Protein AF-A0A1I2YQM6-F1 (afdb_monomer_lite)

Secondary structure (DSSP, 8-state):
-EEEE-TTS-EEEEEEE-SSS-EEEEEEE-SS---BGGGGS-HHHHHTTEEEEEEEEE-TT--EEEEEEETTT--EEEEEE-PPPPHHHHHTTS--

pLDDT: mean 86.1, std 14.26, range [47.06, 97.81]

Sequence (96 aa):
MVGGINEAGLAVGGGNYSPGGASWHAVLWDGTRLPDLNSLLDASVANAGWVLTGANGINDKGWIVGNAYNSISHVEHAFLMTPVPEPETYALLLPG

Structure (mmCIF, N/CA/C/O backbone):
data_AF-A0A1I2YQM6-F1
#
_entry.id   AF-A0A1I2YQM6-F1
#
loop_
_atom_site.group_PDB
_atom_site.id
_atom_site.type_symbol
_atom_site.label_atom_id
_atom_site.label_alt_id
_atom_site.label_comp_id
_atom_site.label_asym_id
_atom_site.label_entity_id
_atom_site.label_seq_id
_atom_site.pdbx_PDB_ins_code
_atom_site.Cartn_x
_atom_site.Cartn_y
_atom_site.Cartn_z
_atom_site.occupancy
_atom_site.B_iso_or_equiv
_atom_site.auth_seq_id
_atom_site.auth_comp_id
_atom_site.auth_asym_id
_atom_site.auth_atom_id
_atom_site.pdbx_PDB_model_num
ATOM 1 N N . MET A 1 1 ? -6.470 10.987 -4.322 1.00 65.75 1 MET A N 1
ATOM 2 C CA . MET A 1 1 ? -7.772 10.329 -4.571 1.00 65.75 1 MET A CA 1
ATOM 3 C C . MET A 1 1 ? -8.115 9.429 -3.397 1.00 65.75 1 MET A C 1
ATOM 5 O O . MET A 1 1 ? -7.187 8.893 -2.805 1.00 65.75 1 MET A O 1
ATOM 9 N N . VAL A 1 2 ? -9.397 9.273 -3.063 1.00 75.19 2 VAL A N 1
ATOM 10 C CA . VAL A 1 2 ? -9.861 8.333 -2.025 1.00 75.19 2 VAL A CA 1
ATOM 11 C C . VAL A 1 2 ? -10.229 7.013 -2.705 1.00 75.19 2 VAL A C 1
ATOM 13 O O . VAL A 1 2 ? -10.965 7.032 -3.687 1.00 75.19 2 VAL A O 1
ATOM 16 N N . GLY A 1 3 ? -9.680 5.902 -2.217 1.00 83.56 3 GLY A N 1
ATOM 17 C CA . GLY A 1 3 ? -9.924 4.546 -2.718 1.00 83.56 3 GLY A CA 1
ATOM 18 C C . GLY A 1 3 ? -10.939 3.759 -1.885 1.00 83.56 3 GLY A C 1
ATOM 19 O O . GLY A 1 3 ? -11.673 2.948 -2.430 1.00 83.56 3 GLY A O 1
ATOM 20 N N . GLY A 1 4 ? -11.047 4.019 -0.579 1.00 94.50 4 GLY A N 1
ATOM 21 C CA . GLY A 1 4 ? -12.038 3.360 0.278 1.00 94.50 4 GLY A CA 1
ATOM 22 C C . GLY A 1 4 ? -11.970 3.816 1.731 1.00 94.50 4 GLY A C 1
ATOM 23 O O . GLY A 1 4 ? -11.041 4.526 2.107 1.00 94.50 4 GLY A O 1
ATOM 24 N N . ILE A 1 5 ? -12.947 3.401 2.534 1.00 96.38 5 ILE A N 1
ATOM 25 C CA . ILE A 1 5 ? -13.006 3.612 3.986 1.00 96.38 5 ILE A CA 1
ATOM 26 C C . ILE A 1 5 ? -13.604 2.367 4.651 1.00 96.38 5 ILE A C 1
ATOM 28 O O . ILE A 1 5 ? -14.449 1.715 4.038 1.00 96.38 5 ILE A O 1
ATOM 32 N N . ASN A 1 6 ? -13.157 2.021 5.858 1.00 95.31 6 ASN A N 1
ATOM 33 C CA . ASN A 1 6 ? -13.723 0.922 6.650 1.00 95.31 6 ASN A CA 1
ATOM 34 C C . ASN A 1 6 ? -14.553 1.426 7.848 1.00 95.31 6 ASN A C 1
ATOM 36 O O . ASN A 1 6 ? -14.550 2.620 8.155 1.00 95.31 6 ASN A O 1
ATOM 40 N N . GLU A 1 7 ? -15.229 0.518 8.557 1.00 96.69 7 GLU A N 1
ATOM 41 C CA . GLU A 1 7 ? -16.096 0.851 9.706 1.00 96.69 7 GLU A CA 1
ATOM 42 C C . GLU A 1 7 ? -15.345 1.487 10.893 1.00 96.69 7 GLU A C 1
ATOM 44 O O . GLU A 1 7 ? -15.943 2.171 11.720 1.00 96.69 7 GLU A O 1
ATOM 49 N N . ALA A 1 8 ? -14.020 1.322 10.971 1.00 94.00 8 ALA A N 1
ATOM 50 C CA . ALA A 1 8 ? -13.184 1.994 11.971 1.00 94.00 8 ALA A CA 1
ATOM 51 C C . ALA A 1 8 ? -12.858 3.457 11.602 1.00 94.00 8 ALA A C 1
ATOM 53 O O . ALA A 1 8 ? -12.143 4.133 12.340 1.00 94.00 8 ALA A O 1
ATOM 54 N N . GLY A 1 9 ? -13.351 3.947 10.459 1.00 93.88 9 GLY A N 1
ATOM 55 C CA . GLY A 1 9 ? -13.077 5.289 9.950 1.00 93.88 9 GLY A CA 1
ATOM 56 C C . GLY A 1 9 ? -11.716 5.429 9.264 1.00 93.88 9 GLY A C 1
ATOM 57 O O . GLY A 1 9 ? -11.317 6.546 8.939 1.00 93.88 9 GLY A O 1
ATOM 58 N N . LEU A 1 10 ? -11.007 4.321 9.016 1.00 94.00 10 LEU A N 1
ATOM 59 C CA . LEU A 1 10 ? -9.735 4.341 8.302 1.00 94.00 10 LEU A CA 1
ATOM 60 C C . LEU A 1 10 ? -9.990 4.455 6.803 1.00 94.00 10 LEU A C 1
ATOM 62 O O . LEU A 1 10 ? -10.624 3.577 6.215 1.00 94.00 10 LEU A O 1
ATOM 66 N N . ALA A 1 11 ? -9.470 5.507 6.178 1.00 95.25 11 ALA A N 1
ATOM 67 C CA . ALA A 1 11 ? -9.597 5.727 4.743 1.00 95.25 11 ALA A CA 1
ATOM 68 C C . ALA A 1 11 ? -8.276 5.466 4.019 1.00 95.25 11 ALA A C 1
ATOM 70 O O . ALA A 1 11 ? -7.207 5.784 4.525 1.00 95.25 11 ALA A O 1
ATOM 71 N N . VAL A 1 12 ? -8.336 4.932 2.804 1.00 95.62 12 VAL A N 1
ATOM 72 C CA . VAL A 1 12 ? -7.161 4.701 1.955 1.00 95.62 12 VAL A CA 1
ATOM 73 C C . VAL A 1 12 ? -7.272 5.457 0.644 1.00 95.62 12 VAL A C 1
ATOM 75 O O . VAL A 1 12 ? -8.363 5.849 0.220 1.00 95.62 12 VAL A O 1
ATOM 78 N N . GLY A 1 13 ? -6.144 5.650 -0.030 1.00 94.00 13 GLY A N 1
ATOM 79 C CA . GLY A 1 13 ? -6.130 6.303 -1.328 1.00 94.00 13 GLY A CA 1
ATOM 80 C C . GLY A 1 13 ? -4.750 6.423 -1.954 1.00 94.00 13 GLY A C 1
ATOM 81 O O . GLY A 1 13 ? -3.817 5.690 -1.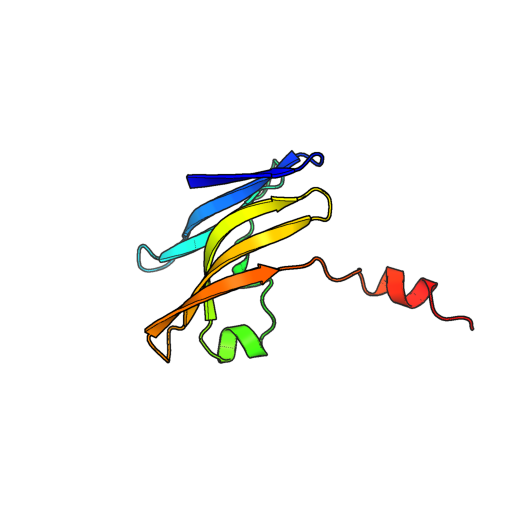626 1.00 94.00 13 GLY A O 1
ATOM 82 N N . GLY A 1 14 ? -4.636 7.380 -2.870 1.00 88.75 14 GLY A N 1
ATOM 83 C CA . GLY A 1 14 ? -3.373 7.802 -3.471 1.00 88.75 14 GLY A CA 1
ATOM 84 C C . GLY A 1 14 ? -3.156 9.299 -3.275 1.00 88.75 14 GLY A C 1
ATOM 85 O O . GLY A 1 14 ? -4.098 10.086 -3.432 1.00 88.75 14 GLY A O 1
ATOM 86 N N . GLY A 1 15 ? -1.937 9.699 -2.926 1.00 76.25 15 GLY A N 1
ATOM 87 C CA . GLY A 1 15 ? -1.553 11.096 -2.724 1.00 76.25 15 GLY A CA 1
ATOM 88 C C . GLY A 1 15 ? -0.216 11.424 -3.382 1.00 76.25 15 GLY A C 1
ATOM 89 O O . GLY A 1 15 ? 0.612 10.540 -3.587 1.00 76.25 15 GLY A O 1
ATOM 90 N N . ASN A 1 16 ? -0.002 12.704 -3.702 1.00 70.50 16 ASN A N 1
ATOM 91 C CA . ASN A 1 16 ? 1.325 13.179 -4.089 1.00 70.50 16 ASN A CA 1
ATOM 92 C C . ASN A 1 16 ? 2.232 13.115 -2.858 1.00 70.50 16 ASN A C 1
ATOM 94 O O . ASN A 1 16 ? 1.992 13.831 -1.884 1.00 70.50 16 ASN A O 1
ATOM 98 N N . TYR A 1 17 ? 3.267 12.288 -2.915 1.00 63.44 17 TYR A N 1
ATOM 99 C CA . TYR A 1 17 ? 4.312 12.225 -1.907 1.00 63.44 17 TYR A CA 1
ATOM 100 C C . TYR A 1 17 ? 5.610 12.754 -2.512 1.00 63.44 17 TYR A C 1
ATOM 102 O O . TYR A 1 17 ? 5.982 12.382 -3.627 1.00 63.44 17 TYR A O 1
ATOM 110 N N . SER A 1 18 ? 6.282 13.679 -1.821 1.00 52.97 18 SER A N 1
ATOM 111 C CA . SER A 1 18 ? 7.535 14.226 -2.331 1.00 52.97 18 SER A CA 1
ATOM 112 C C . SER A 1 18 ? 8.431 14.862 -1.277 1.00 52.97 18 SER A C 1
ATOM 114 O O . SER A 1 18 ? 8.041 15.834 -0.629 1.00 52.97 18 SER A O 1
ATOM 116 N N . PRO A 1 19 ? 9.698 14.431 -1.257 1.00 47.06 19 PRO A N 1
ATOM 117 C CA . PRO A 1 19 ? 10.816 15.356 -1.317 1.00 47.06 19 PRO A CA 1
ATOM 118 C C . PRO A 1 19 ? 11.628 15.093 -2.605 1.00 47.06 19 PRO A C 1
ATOM 120 O O . PRO A 1 19 ? 12.580 14.320 -2.585 1.00 47.06 19 PRO A O 1
ATOM 123 N N . GLY A 1 20 ? 11.251 15.710 -3.741 1.00 50.09 20 GLY A N 1
ATOM 124 C CA . GLY A 1 20 ? 12.072 15.749 -4.976 1.00 50.09 20 GLY A CA 1
ATOM 125 C C . GLY A 1 20 ? 11.368 15.560 -6.337 1.00 50.09 20 GLY A C 1
ATOM 126 O O . GLY A 1 20 ? 12.001 15.735 -7.372 1.00 50.09 20 GLY A O 1
ATOM 127 N N . GLY A 1 21 ? 10.075 15.234 -6.365 1.00 51.94 21 GLY A N 1
ATOM 128 C CA . GLY A 1 21 ? 9.236 15.063 -7.567 1.00 51.94 21 GLY A CA 1
ATOM 129 C C . GLY A 1 21 ? 7.845 14.473 -7.267 1.00 51.94 21 GLY A C 1
ATOM 130 O O . GLY A 1 21 ? 7.619 13.965 -6.172 1.00 51.94 21 GLY A O 1
ATOM 131 N N . ALA A 1 22 ? 6.893 14.555 -8.202 1.00 55.94 22 ALA A N 1
ATOM 132 C CA . ALA A 1 22 ? 5.541 14.019 -8.006 1.00 55.94 22 ALA A CA 1
ATOM 133 C C . ALA A 1 22 ? 5.526 12.481 -8.128 1.00 55.94 22 ALA A C 1
ATOM 135 O O . ALA A 1 22 ? 5.291 11.952 -9.212 1.00 55.94 22 ALA A O 1
ATOM 136 N N . SER A 1 23 ? 5.765 11.771 -7.023 1.00 70.44 23 SER A N 1
ATOM 137 C CA . SER A 1 23 ? 5.516 10.329 -6.927 1.00 70.44 23 SER A CA 1
ATOM 138 C C . SER A 1 23 ? 4.173 10.098 -6.242 1.00 70.44 23 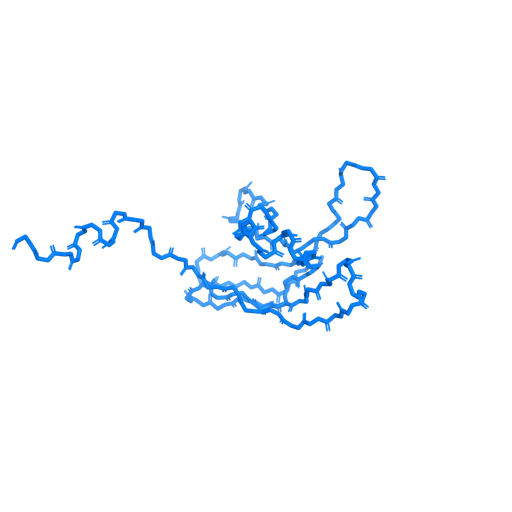SER A C 1
ATOM 140 O O . SER A 1 23 ? 3.927 10.584 -5.138 1.00 70.44 23 SER A O 1
ATOM 142 N N . TRP A 1 24 ? 3.271 9.385 -6.910 1.00 82.25 24 TRP A N 1
ATOM 143 C CA . TRP A 1 24 ? 1.997 8.980 -6.320 1.00 82.25 24 TRP A CA 1
ATOM 144 C C . TRP A 1 24 ? 2.218 7.775 -5.414 1.00 82.25 24 TRP A C 1
ATOM 146 O O . TRP A 1 24 ? 2.696 6.749 -5.889 1.00 82.25 24 TRP A O 1
ATOM 156 N N . HIS A 1 25 ? 1.920 7.919 -4.122 1.00 92.25 25 HIS A N 1
ATOM 157 C CA . HIS A 1 25 ? 2.076 6.859 -3.126 1.00 92.25 25 HIS A CA 1
ATOM 158 C C . HIS A 1 25 ? 0.718 6.449 -2.556 1.00 92.25 25 HIS A C 1
ATOM 160 O O . HIS A 1 25 ? -0.196 7.271 -2.411 1.00 92.25 25 HIS A O 1
ATOM 166 N N . ALA A 1 26 ? 0.600 5.167 -2.214 1.00 94.25 26 ALA A N 1
ATOM 167 C CA . ALA A 1 26 ? -0.530 4.639 -1.469 1.00 94.25 26 ALA A CA 1
ATOM 168 C C . ALA A 1 26 ? -0.497 5.160 -0.024 1.00 94.25 26 ALA A C 1
ATOM 170 O O . ALA A 1 26 ? 0.530 5.095 0.650 1.00 94.25 26 ALA A O 1
ATOM 171 N N . VAL A 1 27 ? -1.627 5.672 0.455 1.00 93.38 27 VAL A N 1
ATOM 172 C CA . VAL A 1 27 ? -1.732 6.300 1.779 1.00 93.38 27 VAL A CA 1
ATOM 173 C C . VAL A 1 27 ? -2.891 5.716 2.575 1.00 93.38 27 VAL A C 1
ATOM 175 O O . VAL A 1 27 ? -3.893 5.281 1.997 1.00 93.38 27 VAL A O 1
ATOM 178 N N . LEU A 1 28 ? -2.753 5.751 3.898 1.00 92.81 28 LEU A N 1
ATOM 179 C CA . LEU A 1 28 ? -3.797 5.453 4.876 1.00 92.81 28 LEU A CA 1
ATOM 180 C C . LEU A 1 28 ? -4.038 6.711 5.710 1.00 92.81 28 LEU A C 1
ATOM 182 O O . LEU A 1 28 ? -3.092 7.401 6.066 1.00 92.81 28 LEU A O 1
ATOM 186 N N . TRP A 1 29 ? -5.290 7.017 6.015 1.00 92.06 29 TRP A N 1
ATOM 187 C CA . TRP A 1 29 ? -5.699 8.139 6.846 1.00 92.06 29 TRP A CA 1
ATOM 188 C C . TRP A 1 29 ? -6.526 7.630 8.022 1.00 92.06 29 TRP A C 1
ATOM 190 O O . TRP A 1 29 ? -7.514 6.926 7.820 1.00 92.06 29 TRP A O 1
ATOM 200 N N . ASP A 1 30 ? -6.123 7.996 9.239 1.00 90.19 30 ASP A N 1
ATOM 201 C CA . ASP A 1 30 ? -6.771 7.565 10.490 1.00 90.19 30 ASP A CA 1
ATOM 202 C C . ASP A 1 30 ? -7.725 8.618 11.087 1.00 90.19 30 ASP A C 1
ATOM 204 O O . ASP A 1 30 ? -8.166 8.498 12.227 1.00 90.19 30 ASP A O 1
ATOM 208 N N . GLY A 1 31 ? -8.010 9.688 10.339 1.00 86.94 31 GLY A N 1
ATOM 209 C CA . GLY A 1 31 ? -8.731 10.863 10.834 1.00 86.94 31 GLY A CA 1
ATOM 210 C C . GLY A 1 31 ? -7.810 12.011 11.264 1.00 86.94 31 GLY A C 1
ATOM 211 O O . GLY A 1 31 ? -8.222 13.171 11.252 1.00 86.94 31 GLY A O 1
ATOM 212 N N . THR A 1 32 ? -6.549 11.720 11.594 1.00 89.38 32 THR A N 1
ATOM 213 C CA . THR A 1 32 ? -5.582 12.691 12.140 1.00 89.38 32 THR A CA 1
ATOM 214 C C . THR A 1 32 ? -4.233 12.690 11.424 1.00 89.38 32 THR A C 1
ATOM 216 O O . THR A 1 32 ? -3.630 13.748 11.239 1.00 89.38 32 THR A O 1
ATOM 219 N N . ARG A 1 33 ? -3.759 11.523 10.992 1.00 87.75 33 ARG A N 1
ATOM 220 C CA . ARG A 1 33 ? -2.464 11.289 10.348 1.00 87.75 33 ARG A CA 1
ATOM 221 C C . ARG A 1 33 ? -2.685 10.664 8.985 1.00 87.75 33 ARG A C 1
ATOM 223 O O . ARG A 1 33 ? -3.686 9.990 8.761 1.00 87.75 33 ARG A O 1
ATOM 230 N N . LEU A 1 34 ? -1.720 10.869 8.094 1.00 86.25 34 LEU A N 1
ATOM 231 C CA . LEU A 1 34 ? -1.735 10.332 6.736 1.00 86.25 34 LEU A CA 1
ATOM 232 C C . LEU A 1 34 ? -0.431 9.562 6.456 1.00 86.25 34 LEU A C 1
ATOM 234 O O . LEU A 1 34 ? 0.414 10.054 5.707 1.00 86.25 34 LEU A O 1
ATOM 238 N N . PRO A 1 35 ? -0.186 8.422 7.131 1.00 87.06 35 PRO A N 1
ATOM 239 C CA . PRO A 1 35 ? 0.987 7.597 6.862 1.00 87.06 35 PRO A CA 1
ATOM 240 C C . PRO A 1 35 ? 1.064 7.143 5.396 1.00 87.06 35 PRO A C 1
ATOM 242 O O . PRO A 1 35 ? 0.083 6.681 4.805 1.00 87.06 35 PRO A O 1
ATOM 245 N N . ASP A 1 36 ? 2.270 7.233 4.834 1.00 91.75 36 ASP A N 1
ATOM 246 C CA . ASP A 1 36 ? 2.634 6.573 3.581 1.00 91.75 36 ASP A CA 1
ATOM 247 C C . ASP A 1 36 ? 2.741 5.062 3.824 1.00 91.75 36 ASP A C 1
ATOM 249 O O . ASP A 1 36 ? 3.549 4.615 4.643 1.00 91.75 36 ASP A O 1
ATOM 253 N N . LEU A 1 37 ? 1.947 4.267 3.105 1.00 93.00 37 LEU A N 1
ATOM 254 C CA . LEU A 1 37 ? 1.936 2.809 3.252 1.00 93.00 37 LEU A CA 1
ATOM 255 C C . LEU A 1 37 ? 3.273 2.171 2.856 1.00 93.00 37 LEU A C 1
ATOM 257 O O . LEU A 1 37 ? 3.593 1.085 3.335 1.00 93.00 37 LEU A O 1
ATOM 261 N N . ASN A 1 38 ? 4.089 2.850 2.046 1.00 93.19 38 ASN A N 1
ATOM 262 C CA . ASN A 1 38 ? 5.433 2.383 1.707 1.00 93.19 38 ASN A CA 1
ATOM 263 C C . ASN A 1 38 ? 6.374 2.354 2.917 1.00 93.19 38 ASN A C 1
ATOM 265 O O . ASN A 1 38 ? 7.316 1.566 2.931 1.00 93.19 38 ASN A O 1
ATOM 269 N N . SER A 1 39 ? 6.109 3.159 3.953 1.00 91.56 39 SER A N 1
ATOM 270 C CA . SER A 1 39 ? 6.888 3.134 5.202 1.00 91.56 39 SER A CA 1
ATOM 271 C C . SER A 1 39 ? 6.647 1.879 6.049 1.00 91.56 39 SER A C 1
ATOM 273 O O . SER A 1 39 ? 7.409 1.614 6.975 1.00 91.56 39 SER A O 1
ATOM 275 N N . LEU A 1 40 ? 5.604 1.108 5.722 1.00 91.38 40 LEU A N 1
ATOM 276 C CA . LEU A 1 40 ? 5.220 -0.130 6.400 1.00 91.38 40 LEU A CA 1
ATOM 277 C C . LEU A 1 40 ? 5.663 -1.386 5.637 1.00 91.38 40 LEU A C 1
ATOM 279 O O . LEU A 1 40 ? 5.372 -2.497 6.073 1.00 91.38 40 LEU A O 1
ATOM 283 N N . LEU A 1 41 ? 6.318 -1.233 4.482 1.00 91.31 41 LEU A N 1
ATOM 284 C CA . LEU A 1 41 ? 6.794 -2.371 3.704 1.00 91.31 41 LEU A CA 1
ATOM 285 C C . LEU A 1 41 ? 7.970 -3.060 4.396 1.00 91.31 41 LEU A C 1
ATOM 287 O O . LEU A 1 41 ? 8.904 -2.408 4.868 1.00 91.31 41 LEU A O 1
ATOM 291 N N . ASP A 1 42 ? 7.970 -4.392 4.348 1.00 92.00 42 ASP A N 1
ATOM 292 C CA . ASP A 1 42 ? 9.155 -5.175 4.675 1.00 92.00 42 ASP A CA 1
ATOM 293 C C . ASP A 1 42 ? 10.345 -4.721 3.824 1.00 92.00 42 ASP A C 1
ATOM 295 O O . ASP A 1 42 ? 10.237 -4.526 2.607 1.00 92.00 42 ASP A O 1
ATOM 299 N N . ALA A 1 43 ? 11.517 -4.626 4.454 1.00 93.94 43 ALA A N 1
ATOM 300 C CA . ALA A 1 43 ? 12.733 -4.177 3.782 1.00 93.94 43 ALA A CA 1
ATOM 301 C C . ALA A 1 43 ? 13.074 -5.036 2.552 1.00 93.94 43 ALA A C 1
ATOM 303 O O . ALA A 1 43 ? 13.595 -4.521 1.569 1.00 93.94 43 ALA A O 1
ATOM 304 N N . SER A 1 44 ? 12.756 -6.335 2.567 1.00 96.19 44 SER A N 1
ATOM 305 C CA . SER A 1 44 ? 12.959 -7.223 1.416 1.00 96.19 44 SER A CA 1
ATOM 306 C C . SER A 1 44 ? 12.086 -6.844 0.215 1.00 96.19 44 SER A C 1
ATOM 308 O O . SER A 1 44 ? 12.566 -6.885 -0.916 1.00 96.19 44 SER A O 1
ATOM 310 N N . VAL A 1 45 ? 10.837 -6.429 0.444 1.00 95.00 45 VAL A N 1
ATOM 311 C CA . VAL A 1 45 ? 9.897 -6.000 -0.603 1.00 95.00 45 VAL A CA 1
ATOM 312 C C . VAL A 1 45 ? 10.332 -4.657 -1.185 1.00 95.00 45 VAL A C 1
ATOM 314 O O . VAL A 1 45 ? 10.410 -4.516 -2.408 1.00 95.00 45 VAL A O 1
ATOM 317 N N . ALA A 1 46 ? 10.695 -3.707 -0.320 1.00 94.00 46 ALA A N 1
ATOM 318 C CA . ALA A 1 46 ? 11.211 -2.406 -0.738 1.00 94.00 46 ALA A CA 1
ATOM 319 C C . ALA A 1 46 ? 12.530 -2.539 -1.525 1.00 94.00 46 ALA A C 1
ATOM 321 O O . ALA A 1 46 ? 12.673 -1.963 -2.602 1.00 94.00 46 ALA A O 1
ATOM 322 N N . ASN A 1 47 ? 13.470 -3.367 -1.050 1.00 95.88 47 ASN A N 1
ATOM 323 C CA . ASN A 1 47 ? 14.748 -3.621 -1.729 1.00 95.88 47 ASN A CA 1
ATOM 324 C C . ASN A 1 47 ? 14.579 -4.372 -3.058 1.00 95.88 47 ASN A C 1
ATOM 326 O O . ASN A 1 47 ? 15.415 -4.233 -3.949 1.00 95.88 47 ASN A O 1
ATOM 330 N N . ALA A 1 48 ? 13.497 -5.138 -3.218 1.00 96.75 48 ALA A N 1
ATOM 331 C CA . ALA A 1 48 ? 13.117 -5.731 -4.498 1.00 96.75 48 ALA A CA 1
ATOM 332 C C . ALA A 1 48 ? 12.519 -4.705 -5.486 1.00 96.75 48 ALA A C 1
ATOM 334 O O . ALA A 1 48 ? 12.149 -5.077 -6.601 1.00 96.75 48 ALA A O 1
ATOM 335 N N . GLY A 1 49 ? 12.426 -3.428 -5.101 1.00 95.19 49 GLY A N 1
ATOM 336 C CA . GLY A 1 49 ? 12.016 -2.315 -5.955 1.00 95.19 49 GLY A CA 1
ATOM 337 C C . GLY A 1 49 ? 10.514 -2.045 -5.975 1.00 95.19 49 GLY A C 1
ATOM 338 O O . GLY A 1 49 ? 10.070 -1.235 -6.785 1.00 95.19 49 GLY A O 1
ATOM 339 N N . TRP A 1 50 ? 9.717 -2.707 -5.135 1.00 96.44 50 TRP A N 1
ATOM 340 C CA . TRP A 1 50 ? 8.274 -2.479 -5.101 1.00 96.44 50 TRP A CA 1
ATOM 341 C C . TRP A 1 50 ? 7.922 -1.180 -4.382 1.00 96.44 50 TRP A C 1
ATOM 343 O O . TRP A 1 50 ? 8.366 -0.930 -3.264 1.00 96.44 50 TRP A O 1
ATOM 353 N N . VAL A 1 51 ? 7.068 -0.390 -5.027 1.00 94.88 51 VAL A N 1
ATOM 354 C CA . VAL A 1 51 ? 6.494 0.849 -4.506 1.00 94.88 51 VAL A CA 1
ATOM 355 C C . VAL A 1 51 ? 4.981 0.772 -4.659 1.00 94.88 51 VAL A C 1
ATOM 357 O O . VAL A 1 51 ? 4.476 0.529 -5.753 1.00 94.88 51 VAL A O 1
ATOM 360 N N . LEU A 1 52 ? 4.241 0.978 -3.576 1.00 95.06 52 LEU A N 1
ATOM 361 C CA . LEU A 1 52 ? 2.784 1.056 -3.586 1.00 95.06 52 LEU A CA 1
ATOM 362 C C . LEU A 1 52 ? 2.372 2.438 -4.091 1.00 95.06 52 LEU A C 1
ATOM 364 O O . LEU A 1 52 ? 2.621 3.448 -3.428 1.00 95.06 52 LEU A O 1
ATOM 368 N N . THR A 1 53 ? 1.736 2.487 -5.258 1.00 93.94 53 THR A N 1
ATOM 369 C CA . THR A 1 53 ? 1.444 3.739 -5.973 1.00 93.94 53 THR A CA 1
ATOM 370 C C . THR A 1 53 ? 0.030 4.260 -5.729 1.00 93.94 53 THR A C 1
ATOM 372 O O . THR A 1 53 ? -0.246 5.449 -5.888 1.00 93.94 53 THR A O 1
ATOM 375 N N . GLY A 1 54 ? -0.877 3.396 -5.277 1.00 93.62 54 GLY A N 1
ATOM 376 C CA . GLY A 1 54 ? -2.206 3.804 -4.836 1.00 93.62 54 GLY A CA 1
ATOM 377 C C . GLY A 1 54 ? -2.960 2.670 -4.163 1.00 93.62 54 GLY A C 1
ATOM 378 O O . GLY A 1 54 ? -2.901 1.528 -4.616 1.00 93.62 54 GLY A O 1
ATOM 379 N N . ALA A 1 55 ? -3.689 2.988 -3.096 1.00 96.06 55 ALA A N 1
ATOM 380 C CA . ALA A 1 55 ? -4.627 2.066 -2.470 1.00 96.06 55 ALA A CA 1
ATOM 381 C C . ALA A 1 55 ? -6.038 2.288 -3.035 1.00 96.06 55 ALA A C 1
ATOM 383 O O . ALA A 1 55 ? -6.548 3.410 -3.044 1.00 96.06 55 ALA A O 1
ATOM 384 N N . ASN A 1 56 ? -6.657 1.206 -3.505 1.00 96.06 56 ASN A N 1
ATOM 385 C CA . ASN A 1 56 ? -7.948 1.203 -4.197 1.00 96.06 56 ASN A CA 1
ATOM 386 C C . ASN A 1 56 ? -9.097 0.698 -3.319 1.00 96.06 56 ASN A C 1
ATOM 388 O O . ASN A 1 56 ? -10.246 0.801 -3.725 1.00 96.06 56 ASN A O 1
ATOM 392 N N . GLY A 1 57 ? -8.808 0.120 -2.154 1.00 97.00 57 GLY A N 1
ATOM 393 C CA . GLY A 1 57 ? -9.844 -0.370 -1.256 1.00 97.00 57 GLY A CA 1
ATOM 394 C C . GLY A 1 57 ? -9.286 -0.844 0.075 1.00 97.00 57 GLY A C 1
ATOM 395 O O . GLY A 1 57 ? -8.125 -1.245 0.166 1.00 97.00 57 GLY A O 1
ATOM 396 N N . ILE A 1 58 ? -10.140 -0.794 1.091 1.00 97.81 58 ILE A N 1
ATOM 397 C CA . ILE A 1 58 ? -9.894 -1.308 2.436 1.00 97.81 58 ILE A CA 1
ATOM 398 C C . ILE A 1 58 ? -11.153 -2.032 2.925 1.00 97.81 58 ILE A C 1
ATOM 400 O O . ILE A 1 58 ? -12.259 -1.631 2.568 1.00 97.81 58 ILE A O 1
ATOM 404 N N . ASN A 1 59 ? -10.998 -3.098 3.712 1.00 96.81 59 ASN A N 1
ATOM 405 C CA . ASN A 1 59 ? -12.113 -3.756 4.404 1.00 96.81 59 ASN A CA 1
ATOM 406 C C . ASN A 1 59 ? -12.022 -3.590 5.935 1.00 96.81 59 ASN A C 1
ATOM 408 O O . ASN A 1 59 ? -11.035 -3.078 6.470 1.00 96.81 59 ASN A O 1
ATOM 412 N N . ASP A 1 60 ? -13.026 -4.083 6.662 1.00 96.44 60 ASP A N 1
ATOM 413 C CA . ASP A 1 60 ? -13.102 -3.948 8.129 1.00 96.44 60 ASP A CA 1
ATOM 414 C C . ASP A 1 60 ? -12.055 -4.760 8.893 1.00 96.44 60 ASP A C 1
ATOM 416 O O . ASP A 1 60 ? -11.800 -4.507 10.065 1.00 96.44 60 ASP A O 1
ATOM 420 N N . LYS A 1 61 ? -11.386 -5.705 8.224 1.00 95.19 61 LYS A N 1
ATOM 421 C CA . LYS A 1 61 ? -10.219 -6.404 8.778 1.00 95.19 61 LYS A CA 1
ATOM 422 C C . LYS A 1 61 ? -8.922 -5.611 8.593 1.00 95.19 61 LYS A C 1
ATOM 424 O O . LYS A 1 61 ? -7.855 -6.130 8.902 1.00 95.19 61 LYS A O 1
ATOM 429 N N . GLY A 1 62 ? -8.994 -4.401 8.039 1.00 94.38 62 GLY A N 1
ATOM 430 C CA . GLY A 1 62 ? -7.836 -3.568 7.724 1.00 94.38 62 GLY A CA 1
ATOM 431 C C . GLY A 1 62 ? -7.026 -4.065 6.527 1.00 94.38 62 GLY A C 1
ATOM 432 O O . GLY A 1 62 ? -5.882 -3.655 6.363 1.00 94.38 62 GLY A O 1
ATOM 433 N N . TRP A 1 63 ? -7.571 -4.964 5.701 1.00 96.69 63 TRP A N 1
ATOM 434 C CA . TRP A 1 63 ? -6.875 -5.419 4.498 1.00 96.69 63 TRP A CA 1
ATOM 435 C C . TRP A 1 63 ? -6.976 -4.360 3.421 1.00 96.69 63 TRP A C 1
ATOM 437 O O . TRP A 1 63 ? -8.074 -3.880 3.146 1.00 96.69 63 TRP A O 1
ATOM 447 N N . ILE A 1 64 ? -5.850 -4.042 2.792 1.00 97.31 64 ILE A N 1
ATOM 448 C CA . ILE A 1 64 ? -5.751 -2.990 1.783 1.00 97.31 64 ILE A CA 1
ATOM 449 C C . ILE A 1 64 ? -5.340 -3.617 0.457 1.00 97.31 64 ILE A C 1
ATOM 451 O O . ILE A 1 64 ? -4.381 -4.387 0.401 1.00 97.31 64 ILE A O 1
ATOM 455 N N . VAL A 1 65 ? -6.046 -3.266 -0.615 1.00 97.62 65 VAL A N 1
ATOM 456 C CA . VAL A 1 65 ? -5.686 -3.637 -1.990 1.00 97.62 65 VAL A CA 1
ATOM 457 C C . VAL A 1 65 ? -5.358 -2.399 -2.804 1.00 97.62 65 VAL A C 1
ATOM 459 O O . VAL A 1 65 ? -5.898 -1.316 -2.563 1.00 97.62 65 VAL A O 1
ATOM 462 N N . GLY A 1 66 ? -4.490 -2.545 -3.795 1.00 96.50 66 GLY A N 1
ATOM 463 C CA . GLY A 1 66 ? -4.062 -1.411 -4.597 1.00 96.50 66 GLY A CA 1
ATOM 464 C C . GLY A 1 66 ? -3.112 -1.780 -5.721 1.00 96.50 66 GLY A C 1
ATOM 465 O O . GLY A 1 66 ? -2.920 -2.956 -6.027 1.00 96.50 66 GLY A O 1
ATOM 466 N N . ASN A 1 67 ? -2.520 -0.751 -6.317 1.00 95.50 67 ASN A N 1
ATOM 467 C CA . ASN A 1 67 ? -1.512 -0.875 -7.360 1.00 95.50 67 ASN A CA 1
ATOM 468 C C . ASN A 1 67 ? -0.115 -0.710 -6.758 1.00 95.50 67 ASN A C 1
ATOM 470 O O . ASN A 1 67 ? 0.119 0.165 -5.918 1.00 95.50 67 ASN A O 1
ATOM 474 N N . ALA A 1 68 ? 0.808 -1.545 -7.211 1.00 95.81 68 ALA A N 1
ATOM 475 C CA . ALA A 1 68 ? 2.225 -1.456 -6.930 1.00 95.81 68 ALA A CA 1
ATOM 476 C C . ALA A 1 68 ? 3.002 -1.430 -8.245 1.00 95.81 68 ALA A C 1
ATOM 478 O O . ALA A 1 68 ? 2.659 -2.117 -9.206 1.00 95.81 68 ALA A O 1
ATOM 479 N N . TYR A 1 69 ? 4.072 -0.655 -8.264 1.00 95.38 69 TYR A N 1
ATOM 480 C CA . TYR A 1 69 ? 5.000 -0.556 -9.373 1.00 95.38 69 TYR A CA 1
ATOM 481 C C . TYR A 1 69 ? 6.368 -1.055 -8.924 1.00 95.38 69 TYR A C 1
ATOM 483 O O . TYR A 1 69 ? 6.849 -0.685 -7.851 1.00 95.38 69 TYR A O 1
ATOM 491 N N . ASN A 1 70 ? 7.000 -1.899 -9.732 1.00 95.88 70 ASN A N 1
ATOM 492 C CA . ASN A 1 70 ? 8.367 -2.330 -9.496 1.00 95.88 70 ASN A CA 1
ATOM 493 C C . ASN A 1 70 ? 9.336 -1.422 -10.262 1.00 95.88 70 ASN A C 1
ATOM 495 O O . ASN A 1 70 ? 9.370 -1.434 -11.491 1.00 95.88 70 ASN A O 1
ATOM 499 N N . SER A 1 71 ? 10.158 -0.663 -9.546 1.00 93.00 71 SER A N 1
ATOM 500 C CA . SER A 1 71 ? 11.093 0.303 -10.132 1.00 93.00 71 SER A CA 1
ATOM 501 C C . SER A 1 71 ? 12.285 -0.325 -10.858 1.00 93.00 71 SER A C 1
ATOM 503 O O . SER A 1 71 ? 12.925 0.362 -11.650 1.00 93.00 71 SER A O 1
ATOM 505 N N . ILE A 1 72 ? 12.572 -1.609 -10.615 1.00 94.75 72 ILE A N 1
ATOM 506 C CA . ILE A 1 72 ? 13.691 -2.343 -11.226 1.00 94.75 72 ILE A CA 1
ATOM 507 C C . ILE A 1 72 ? 13.254 -3.010 -12.533 1.00 94.75 72 ILE A C 1
ATOM 509 O O . ILE A 1 72 ? 13.953 -2.945 -13.538 1.00 94.75 72 ILE A O 1
ATOM 513 N N . SER A 1 73 ? 12.104 -3.681 -12.512 1.00 96.50 73 SER A N 1
ATOM 514 C CA . SER A 1 73 ? 11.576 -4.440 -13.655 1.00 96.50 73 SER A CA 1
ATOM 515 C C . SER A 1 73 ? 10.554 -3.670 -14.489 1.00 96.50 73 SER A C 1
ATOM 517 O O . SER A 1 73 ? 10.196 -4.130 -15.569 1.00 96.50 73 SER A O 1
ATOM 519 N N . HIS A 1 74 ? 10.114 -2.498 -14.023 1.00 94.56 74 HIS A N 1
ATOM 520 C CA . HIS A 1 74 ? 9.154 -1.620 -14.697 1.00 94.56 74 HIS A CA 1
ATOM 521 C C . HIS A 1 74 ? 7.778 -2.257 -14.944 1.00 94.56 74 HIS A C 1
ATOM 523 O O . HIS A 1 74 ? 7.109 -1.939 -15.926 1.00 94.56 74 HIS A O 1
ATOM 529 N N . VAL A 1 75 ? 7.347 -3.153 -14.053 1.00 95.62 75 VAL A N 1
ATOM 530 C CA . VAL A 1 75 ? 6.031 -3.808 -14.124 1.00 95.62 75 VAL A CA 1
ATOM 531 C C . VAL A 1 75 ? 5.081 -3.284 -13.054 1.00 95.62 75 VAL A C 1
ATOM 533 O O . VAL A 1 75 ? 5.503 -2.885 -11.967 1.00 95.62 75 VAL A O 1
ATOM 536 N N . GLU A 1 76 ? 3.785 -3.337 -13.351 1.00 95.94 76 GLU A N 1
ATOM 537 C CA . GLU A 1 76 ? 2.709 -3.008 -12.416 1.00 95.94 76 GLU A CA 1
ATOM 538 C C . GLU A 1 76 ? 1.969 -4.268 -11.979 1.00 95.94 76 GLU A C 1
ATOM 540 O O . GLU A 1 76 ? 1.596 -5.104 -12.803 1.00 95.94 76 GLU A O 1
ATOM 545 N N . HIS A 1 77 ? 1.761 -4.410 -10.674 1.00 97.25 77 HIS A N 1
ATOM 546 C CA . HIS A 1 77 ? 1.056 -5.533 -10.069 1.00 97.25 77 HIS A CA 1
ATOM 547 C C . HIS A 1 77 ? 0.044 -5.032 -9.039 1.00 97.25 77 HIS A C 1
ATOM 549 O O . HIS A 1 77 ? 0.229 -3.991 -8.409 1.00 97.25 77 HIS A O 1
ATOM 555 N N . ALA A 1 78 ? -1.014 -5.810 -8.822 1.00 97.12 78 ALA A N 1
ATOM 556 C CA . ALA A 1 78 ? -1.870 -5.608 -7.663 1.00 97.12 78 ALA A CA 1
ATOM 557 C C . ALA A 1 78 ? -1.152 -6.072 -6.387 1.00 97.12 78 ALA A C 1
ATOM 559 O O . ALA A 1 78 ? -0.410 -7.057 -6.413 1.00 97.12 78 ALA A O 1
ATOM 560 N N . PHE A 1 79 ? -1.414 -5.407 -5.263 1.00 96.81 79 PHE A N 1
ATOM 561 C CA . PHE A 1 79 ? -0.977 -5.867 -3.945 1.00 96.81 79 PHE A CA 1
ATOM 562 C C . PHE A 1 79 ? -2.166 -6.157 -3.028 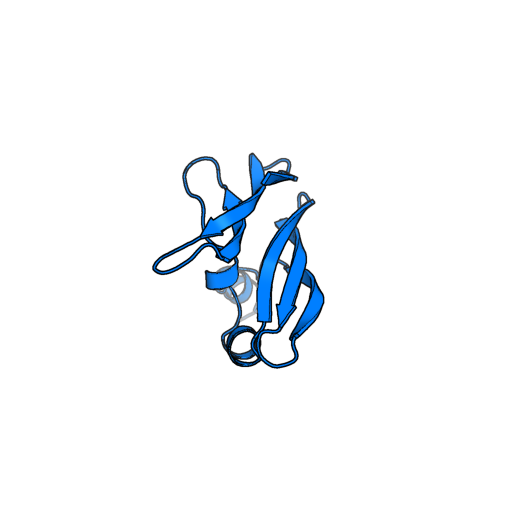1.00 96.81 79 PHE A C 1
ATOM 564 O O . PHE A 1 79 ? -3.257 -5.607 -3.196 1.00 96.81 79 PHE A O 1
ATOM 571 N N . LEU A 1 80 ? -1.909 -6.992 -2.023 1.00 97.00 80 LEU A N 1
ATOM 572 C CA . LEU A 1 80 ? -2.730 -7.153 -0.830 1.00 97.00 80 LEU A CA 1
ATOM 573 C C . LEU A 1 80 ? -1.827 -6.929 0.385 1.00 97.00 80 LEU A C 1
ATOM 575 O O . LEU A 1 80 ? -0.837 -7.637 0.553 1.00 97.00 80 LEU A O 1
ATOM 579 N N . MET A 1 81 ? -2.173 -5.956 1.220 1.00 94.81 81 MET A N 1
ATOM 580 C CA . MET A 1 81 ? -1.537 -5.718 2.511 1.00 94.81 81 MET A CA 1
ATOM 581 C C . MET A 1 81 ? -2.489 -6.170 3.614 1.00 94.81 81 MET A C 1
ATOM 583 O O . MET A 1 81 ? -3.671 -5.821 3.610 1.00 94.81 81 MET A O 1
ATOM 587 N N . THR A 1 82 ? -1.971 -6.948 4.558 1.00 93.56 82 THR A N 1
ATOM 588 C CA . THR A 1 82 ? -2.714 -7.428 5.724 1.00 93.56 82 THR A CA 1
ATOM 589 C C . THR A 1 82 ? -2.067 -6.891 6.995 1.00 93.56 82 THR A C 1
ATOM 591 O O . THR A 1 82 ? -0.837 -6.903 7.070 1.00 93.56 82 THR A O 1
ATOM 594 N N . PRO A 1 83 ? -2.843 -6.480 8.010 1.00 86.75 83 PRO A N 1
ATOM 595 C CA . PRO A 1 83 ? -2.282 -6.150 9.311 1.00 86.75 83 PRO A CA 1
ATOM 596 C C . PRO A 1 83 ? -1.518 -7.349 9.874 1.00 86.75 83 PRO A C 1
ATOM 598 O O . PRO A 1 83 ? -2.039 -8.467 9.900 1.00 86.75 83 PRO A O 1
ATOM 601 N N . VAL A 1 84 ? -0.291 -7.117 10.327 1.00 79.81 84 VAL A N 1
ATOM 602 C CA . VAL A 1 84 ? 0.422 -8.073 11.175 1.00 79.81 84 VAL A CA 1
ATOM 603 C C . VAL A 1 84 ? -0.076 -7.895 12.612 1.00 79.81 84 VAL A C 1
ATOM 605 O O . VAL A 1 84 ? -0.163 -6.756 13.074 1.00 79.81 84 VAL A O 1
ATOM 608 N N . PRO A 1 85 ? -0.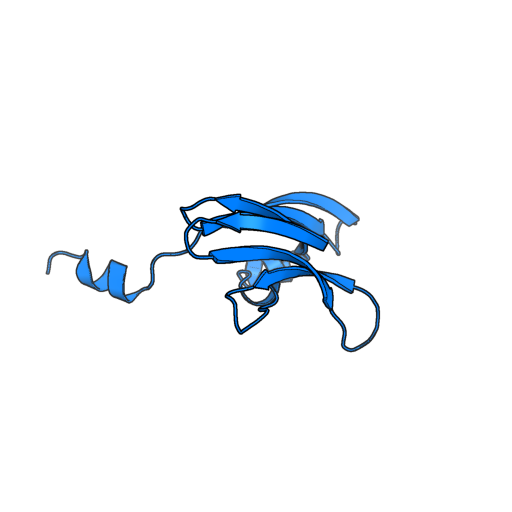441 -8.972 13.332 1.00 69.50 85 PRO A N 1
ATOM 609 C CA . PRO A 1 85 ? -0.755 -8.868 14.751 1.00 69.50 85 PRO A CA 1
ATOM 610 C C . PRO A 1 85 ? 0.455 -8.319 15.502 1.00 69.50 85 PRO A C 1
ATOM 612 O O . PRO A 1 85 ? 1.594 -8.688 15.205 1.00 69.50 85 PRO A O 1
ATOM 615 N N . GLU A 1 86 ? 0.225 -7.432 16.468 1.00 64.31 86 GLU A N 1
ATOM 616 C CA . GLU A 1 86 ? 1.341 -6.874 17.224 1.00 64.31 86 GLU A CA 1
ATOM 617 C C .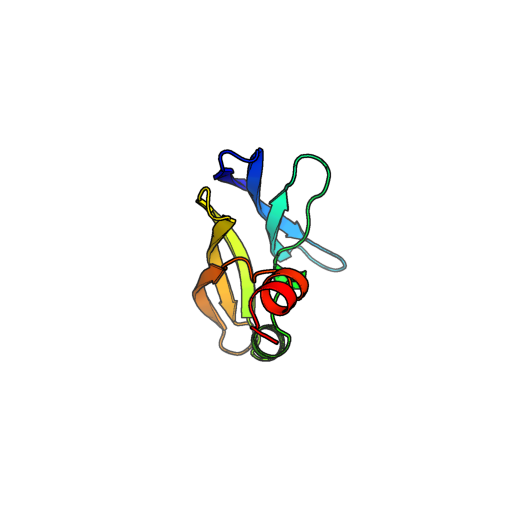 GLU A 1 86 ? 2.087 -7.991 17.976 1.00 64.31 86 GLU A C 1
ATOM 619 O O . GLU A 1 86 ? 1.446 -8.929 18.464 1.00 64.31 86 GLU A O 1
ATOM 624 N N . PRO A 1 87 ? 3.426 -7.916 18.104 1.00 63.22 87 PRO A N 1
ATOM 625 C CA . PRO A 1 87 ? 4.232 -8.935 18.781 1.00 63.22 87 PRO A CA 1
ATOM 626 C C . PRO A 1 87 ? 3.713 -9.317 20.174 1.00 63.22 87 PRO A C 1
ATOM 628 O O . PRO A 1 87 ? 3.803 -10.479 20.565 1.00 63.22 87 PRO A O 1
ATOM 631 N N . GLU A 1 88 ? 3.104 -8.378 20.903 1.00 60.38 88 GLU A N 1
ATOM 632 C CA . GLU A 1 88 ? 2.504 -8.640 22.217 1.00 60.38 88 GLU A CA 1
ATOM 633 C C . GLU A 1 88 ? 1.278 -9.565 22.143 1.00 60.38 88 GLU A C 1
ATOM 635 O O . GLU A 1 88 ? 1.066 -10.391 23.028 1.00 60.38 88 GLU A O 1
ATOM 640 N N . THR A 1 89 ? 0.519 -9.523 21.043 1.00 60.34 89 THR A N 1
ATOM 641 C CA . THR A 1 89 ? -0.590 -10.458 20.791 1.00 60.34 89 THR A CA 1
ATOM 642 C C . THR A 1 89 ? -0.070 -11.886 20.608 1.00 60.34 89 THR A C 1
ATOM 644 O O . THR A 1 89 ? -0.693 -12.836 21.076 1.00 60.34 89 THR A O 1
ATOM 647 N N . TYR A 1 90 ? 1.101 -12.053 19.985 1.00 59.47 90 TYR A N 1
ATOM 648 C CA . TYR A 1 90 ? 1.764 -13.355 19.869 1.00 59.47 90 TYR A CA 1
ATOM 649 C C . TYR A 1 90 ? 2.395 -13.815 21.187 1.00 59.47 90 TYR A C 1
ATOM 651 O O . TYR A 1 90 ? 2.339 -15.003 21.503 1.00 59.47 90 TYR A O 1
ATOM 659 N N . ALA A 1 91 ? 2.943 -12.891 21.981 1.00 62.72 91 ALA A N 1
ATOM 660 C CA . ALA A 1 91 ? 3.501 -13.194 23.298 1.00 62.72 91 ALA A CA 1
ATOM 661 C C . ALA A 1 91 ? 2.437 -13.706 24.289 1.00 62.72 91 ALA A C 1
ATOM 663 O O . ALA A 1 91 ? 2.750 -14.525 25.147 1.00 62.72 91 ALA A O 1
ATOM 664 N N . LEU A 1 92 ? 1.176 -13.282 24.139 1.00 62.97 92 LEU A N 1
ATOM 665 C CA . LEU A 1 92 ? 0.041 -13.754 24.944 1.00 62.97 92 LEU A CA 1
ATOM 666 C C . LEU A 1 92 ? -0.574 -15.082 24.456 1.00 62.97 92 LEU A C 1
ATOM 668 O O . LEU A 1 92 ? -1.393 -15.664 25.164 1.00 62.97 92 LEU A O 1
ATOM 672 N N . LEU A 1 93 ? -0.208 -15.564 23.262 1.00 66.50 93 LEU A N 1
ATOM 673 C CA . LEU A 1 93 ? -0.750 -16.789 22.652 1.00 66.50 93 LEU A CA 1
ATOM 674 C C . LEU A 1 93 ? 0.159 -18.019 22.803 1.00 66.50 93 LEU A C 1
ATOM 676 O O . 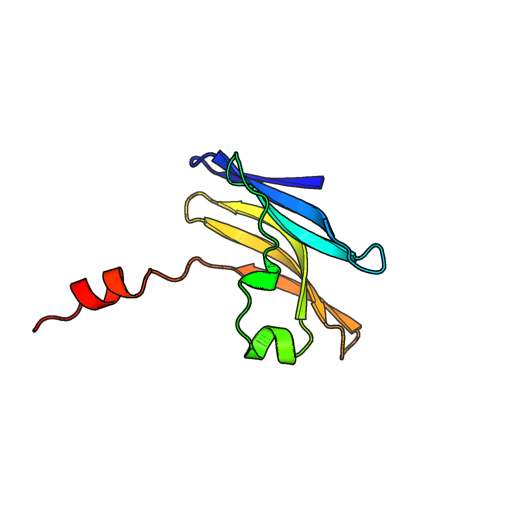LEU A 1 93 ? -0.259 -19.125 22.456 1.00 66.50 93 LEU A O 1
ATOM 680 N N . LEU A 1 94 ? 1.380 -17.859 23.319 1.00 62.78 94 LEU A N 1
ATOM 681 C CA . LEU A 1 94 ? 2.240 -18.993 23.656 1.00 62.78 94 LEU A CA 1
ATOM 682 C C . LEU A 1 94 ? 1.837 -19.543 25.036 1.00 62.78 94 LEU A C 1
ATOM 684 O O . LEU A 1 94 ? 1.900 -18.797 26.015 1.00 62.78 94 LEU A O 1
ATOM 688 N N . PRO A 1 95 ? 1.431 -20.823 25.160 1.00 58.16 95 PRO A N 1
ATOM 689 C CA . PRO A 1 95 ? 1.337 -21.445 26.470 1.00 58.16 95 PRO A CA 1
ATOM 690 C C . PRO A 1 95 ? 2.757 -21.530 27.042 1.00 58.16 95 PRO A C 1
ATOM 692 O O . PRO A 1 95 ? 3.671 -21.994 26.357 1.00 58.16 95 PRO A O 1
ATOM 695 N N . GLY A 1 96 ? 2.933 -21.018 28.261 1.00 60.50 96 GLY A N 1
ATOM 696 C CA . GLY A 1 96 ? 4.157 -21.222 29.038 1.00 60.50 96 GLY A CA 1
ATOM 697 C C . GLY A 1 96 ? 4.402 -22.688 29.370 1.00 60.50 96 GLY A C 1
ATOM 698 O O . GLY A 1 96 ? 3.436 -23.485 29.320 1.00 60.50 96 GLY A O 1
#

Foldseek 3Di:
DWQEAEPQRKTWWWDQDDDPDGQIFIWIDNPPDIDGCQVVDDPVCVVQQKGFRIWNYAYNQRKTKGWIARPPVGDIDIDIDGDDPPVVVVVVVDDD

Radius of gyration: 14.77 Å; chains: 1; bounding box: 31×37×44 Å